Protein AF-A0A7S3ZCC0-F1 (afdb_monomer_lite)

Structure (mmCIF, N/CA/C/O backbone):
data_AF-A0A7S3ZCC0-F1
#
_entry.id   AF-A0A7S3ZCC0-F1
#
loop_
_atom_site.group_PDB
_atom_site.id
_atom_site.type_symbol
_atom_site.label_atom_id
_atom_site.label_alt_id
_atom_site.label_comp_id
_atom_site.label_asym_id
_atom_site.label_entity_id
_atom_site.label_seq_id
_atom_site.pdbx_PDB_ins_code
_atom_site.Cartn_x
_atom_site.Cartn_y
_atom_site.Cartn_z
_atom_site.occupancy
_atom_site.B_iso_or_equiv
_atom_site.auth_seq_id
_atom_site.auth_comp_id
_atom_site.auth_asym_id
_atom_site.auth_atom_id
_atom_site.pdbx_PDB_model_num
ATOM 1 N N . TYR A 1 1 ? 14.241 7.967 -5.069 1.00 65.06 1 TYR A N 1
ATOM 2 C CA . TYR A 1 1 ? 14.815 7.147 -6.147 1.00 65.06 1 TYR A CA 1
ATOM 3 C C . TYR A 1 1 ? 15.270 8.015 -7.324 1.00 65.06 1 TYR A C 1
ATOM 5 O O . TYR A 1 1 ? 16.444 7.958 -7.644 1.00 65.06 1 TYR A O 1
ATOM 13 N N . ALA A 1 2 ? 14.423 8.889 -7.894 1.00 71.69 2 ALA A N 1
ATOM 14 C CA . ALA A 1 2 ? 14.815 9.843 -8.952 1.00 71.69 2 ALA A CA 1
ATOM 15 C C . ALA A 1 2 ? 16.000 10.761 -8.574 1.00 71.69 2 ALA A C 1
ATOM 17 O O . ALA A 1 2 ? 16.878 11.002 -9.389 1.00 71.69 2 ALA A O 1
ATOM 18 N N . ASN A 1 3 ? 16.072 11.180 -7.305 1.00 82.56 3 ASN A N 1
ATOM 19 C CA . ASN A 1 3 ? 17.204 11.926 -6.734 1.00 82.56 3 ASN A CA 1
ATOM 20 C C . ASN A 1 3 ? 18.277 11.011 -6.095 1.00 82.56 3 ASN A C 1
ATOM 22 O O . ASN A 1 3 ? 18.904 11.389 -5.112 1.00 82.56 3 ASN A O 1
ATOM 26 N N . GLY A 1 4 ? 18.416 9.760 -6.546 1.00 83.12 4 GLY A N 1
ATOM 27 C CA . GLY A 1 4 ? 19.449 8.825 -6.066 1.00 83.12 4 GLY A CA 1
ATOM 28 C C . GLY A 1 4 ? 19.223 8.190 -4.685 1.00 83.12 4 GLY A C 1
ATOM 29 O O . GLY A 1 4 ? 20.074 7.446 -4.210 1.00 83.12 4 GLY A O 1
ATOM 30 N N . VAL A 1 5 ? 18.087 8.442 -4.020 1.00 86.50 5 VAL A N 1
ATOM 31 C CA . VAL A 1 5 ? 17.772 7.812 -2.719 1.00 86.50 5 VAL A CA 1
ATOM 32 C C . VAL A 1 5 ? 17.682 6.289 -2.858 1.00 86.50 5 VAL A C 1
ATOM 34 O O . VAL A 1 5 ? 16.901 5.797 -3.678 1.00 86.50 5 VAL A O 1
ATOM 37 N N . ALA A 1 6 ? 18.431 5.573 -2.016 1.00 87.94 6 ALA A N 1
ATOM 38 C CA . ALA A 1 6 ? 18.499 4.117 -1.997 1.00 87.94 6 ALA A CA 1
ATOM 39 C C . ALA A 1 6 ? 17.151 3.468 -1.634 1.00 87.94 6 ALA A C 1
ATOM 41 O O . ALA A 1 6 ? 16.453 3.902 -0.714 1.00 87.94 6 ALA A O 1
ATOM 42 N N . TYR A 1 7 ? 16.814 2.386 -2.336 1.00 87.50 7 TYR A N 1
ATOM 43 C CA . TYR A 1 7 ? 15.556 1.653 -2.173 1.00 87.50 7 TYR A CA 1
ATOM 44 C C . TYR A 1 7 ? 15.340 1.112 -0.750 1.00 87.50 7 TYR A C 1
ATOM 46 O O . TYR A 1 7 ? 14.236 1.288 -0.233 1.00 87.50 7 TYR A O 1
ATOM 54 N N . PRO A 1 8 ? 16.357 0.561 -0.053 1.00 89.56 8 PRO A N 1
ATOM 55 C CA . PRO A 1 8 ? 16.198 0.124 1.335 1.00 89.56 8 PRO A CA 1
ATOM 56 C C . PRO A 1 8 ? 15.768 1.248 2.284 1.00 89.56 8 PRO A C 1
ATOM 58 O O . PRO A 1 8 ? 14.962 1.015 3.181 1.00 89.56 8 PRO A O 1
ATOM 61 N N . SER A 1 9 ? 16.248 2.477 2.070 1.00 91.69 9 SER A N 1
ATOM 62 C CA . SER A 1 9 ? 15.858 3.629 2.889 1.00 91.69 9 SER A CA 1
ATOM 63 C C . SER A 1 9 ? 14.389 3.996 2.678 1.00 91.69 9 SER A C 1
ATOM 65 O O . SER A 1 9 ? 13.682 4.285 3.641 1.00 91.69 9 SER A O 1
ATOM 67 N N . ILE A 1 10 ? 13.911 3.932 1.429 1.00 92.81 10 ILE A N 1
ATOM 68 C CA . ILE A 1 10 ? 12.494 4.144 1.096 1.00 92.81 10 ILE A CA 1
ATOM 69 C C . ILE A 1 10 ? 11.648 3.048 1.749 1.00 92.81 10 ILE A C 1
ATOM 71 O O . ILE A 1 10 ? 10.674 3.343 2.438 1.00 92.81 10 ILE A O 1
ATOM 75 N N . PHE A 1 11 ? 12.067 1.791 1.609 1.00 92.62 11 PHE A N 1
ATOM 76 C CA . PHE A 1 11 ? 11.394 0.640 2.201 1.00 92.62 11 PHE A CA 1
ATOM 77 C C . PHE A 1 11 ? 11.270 0.781 3.723 1.00 92.62 11 PHE A C 1
ATOM 79 O O . PHE A 1 11 ? 10.177 0.658 4.271 1.00 92.62 11 PHE A O 1
ATOM 86 N N . ALA A 1 12 ? 12.366 1.123 4.406 1.00 92.56 12 ALA A N 1
ATOM 87 C CA . ALA A 1 12 ? 12.375 1.348 5.848 1.00 92.56 12 ALA A CA 1
ATOM 88 C C . ALA A 1 12 ? 11.439 2.495 6.256 1.00 92.56 12 ALA A C 1
ATOM 90 O O . ALA A 1 12 ? 10.683 2.352 7.216 1.00 92.56 12 ALA A O 1
ATOM 91 N N . SER A 1 13 ? 11.432 3.598 5.498 1.00 94.19 13 SER A N 1
ATOM 92 C CA . SER A 1 13 ? 10.556 4.743 5.772 1.00 94.19 13 SER A CA 1
ATOM 93 C C . SER A 1 13 ? 9.062 4.433 5.629 1.00 94.19 13 SER A C 1
ATOM 95 O O . SER A 1 13 ? 8.249 5.153 6.195 1.00 94.19 13 SER A O 1
ATOM 97 N N . LEU A 1 14 ? 8.698 3.362 4.916 1.00 94.50 14 LEU A N 1
ATOM 98 C CA . LEU A 1 14 ? 7.313 2.922 4.743 1.00 94.50 14 LEU A CA 1
ATOM 99 C C . LEU A 1 14 ? 6.943 1.790 5.711 1.00 94.50 14 LEU A C 1
ATOM 101 O O . LEU A 1 14 ? 5.890 1.835 6.336 1.00 94.50 14 LEU A O 1
ATOM 105 N N . VAL A 1 15 ? 7.802 0.781 5.884 1.00 93.38 15 VAL A N 1
ATOM 106 C CA . VAL A 1 15 ? 7.492 -0.372 6.747 1.00 93.38 15 VAL A CA 1
ATOM 107 C C . VAL A 1 15 ? 7.526 -0.013 8.225 1.00 93.38 15 VAL A C 1
ATOM 109 O O . VAL A 1 15 ? 6.681 -0.491 8.978 1.00 93.38 15 VAL A O 1
ATOM 112 N N . VAL A 1 16 ? 8.480 0.812 8.667 1.00 95.69 16 VAL A N 1
ATOM 113 C CA . VAL A 1 16 ? 8.625 1.123 10.098 1.00 95.69 16 VAL A CA 1
ATOM 114 C C . VAL A 1 16 ? 7.395 1.869 10.633 1.00 95.69 16 VAL A C 1
ATOM 116 O O . VAL A 1 16 ? 6.820 1.400 11.619 1.00 95.69 16 VAL A O 1
ATOM 119 N N . PRO A 1 17 ? 6.910 2.954 9.997 1.00 95.06 17 PRO A N 1
ATOM 120 C CA . PRO A 1 17 ? 5.674 3.598 10.431 1.00 95.06 17 PRO A CA 1
ATOM 121 C C . PRO A 1 17 ? 4.454 2.681 10.311 1.00 95.06 17 PRO A C 1
ATOM 123 O O . PRO A 1 17 ? 3.604 2.706 11.199 1.00 95.06 17 PRO A O 1
ATOM 126 N N . ALA A 1 18 ? 4.388 1.817 9.290 1.00 94.25 18 ALA A N 1
ATOM 127 C CA . ALA A 1 18 ? 3.290 0.864 9.124 1.00 94.25 18 ALA A CA 1
ATOM 128 C C . ALA A 1 18 ? 3.225 -0.125 10.283 1.00 94.25 18 ALA A C 1
ATOM 130 O O . ALA A 1 18 ? 2.160 -0.350 10.858 1.00 94.25 18 ALA A O 1
ATOM 131 N N . ALA A 1 19 ? 4.377 -0.685 10.648 1.00 93.56 19 ALA A N 1
ATOM 132 C CA . ALA A 1 19 ? 4.502 -1.626 11.746 1.00 93.56 19 ALA A CA 1
ATOM 133 C C . ALA A 1 19 ? 4.140 -0.965 13.079 1.00 93.56 19 ALA A C 1
ATOM 135 O O . ALA A 1 19 ? 3.375 -1.543 13.848 1.00 93.56 19 ALA A O 1
ATOM 136 N N . ILE A 1 20 ? 4.623 0.260 13.329 1.00 95.69 20 ILE A N 1
ATOM 137 C CA . ILE A 1 20 ? 4.266 1.034 14.526 1.00 95.69 20 ILE A CA 1
ATOM 138 C C . ILE A 1 20 ? 2.760 1.300 14.554 1.00 95.69 20 ILE A C 1
ATOM 140 O O . ILE A 1 20 ? 2.113 1.045 15.566 1.00 95.69 20 ILE A O 1
ATOM 144 N N . HIS A 1 21 ? 2.178 1.766 13.448 1.00 94.94 21 HIS A N 1
ATOM 145 C CA . HIS A 1 21 ? 0.755 2.073 13.387 1.00 94.94 21 HIS A CA 1
ATOM 146 C C . HIS A 1 21 ? -0.099 0.832 13.638 1.00 94.94 21 HIS A C 1
ATOM 148 O O . HIS A 1 21 ? -0.983 0.858 14.493 1.00 94.94 21 HIS A O 1
ATOM 154 N N . TRP A 1 22 ? 0.182 -0.272 12.944 1.00 92.94 22 TRP A N 1
ATOM 155 C CA . TRP A 1 22 ? -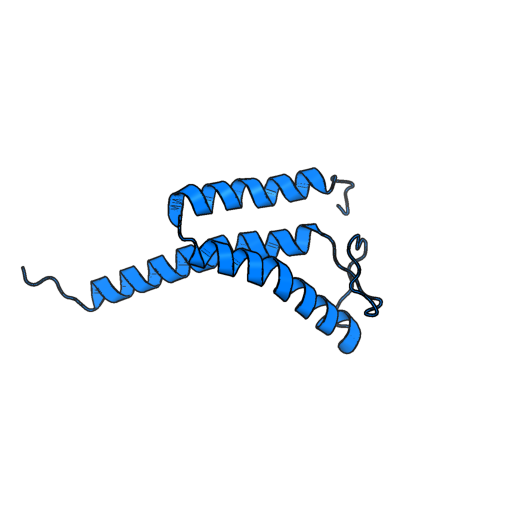0.531 -1.525 13.163 1.00 92.94 22 TRP A CA 1
ATOM 156 C C . TRP A 1 22 ? -0.371 -2.006 14.610 1.00 92.94 22 TRP A C 1
ATOM 158 O O . TRP A 1 22 ? -1.356 -2.382 15.243 1.00 92.94 22 TRP A O 1
ATOM 168 N N . ALA A 1 23 ? 0.838 -1.933 15.173 1.00 92.81 23 ALA A N 1
ATOM 169 C CA . ALA A 1 23 ? 1.112 -2.359 16.541 1.00 92.81 23 ALA A CA 1
ATOM 170 C C . ALA A 1 23 ? 0.479 -1.457 17.613 1.00 92.81 23 ALA A C 1
ATOM 172 O O . ALA A 1 23 ? 0.305 -1.913 18.742 1.00 92.81 23 ALA A O 1
ATOM 173 N N . VAL A 1 24 ? 0.151 -0.200 17.311 1.00 93.69 24 VAL A N 1
ATOM 174 C CA . VAL A 1 24 ? -0.462 0.737 18.266 1.00 93.69 24 VAL A CA 1
ATOM 175 C C . VAL A 1 24 ? -1.985 0.770 18.130 1.00 93.69 24 VAL A C 1
ATOM 177 O O . VAL A 1 24 ? -2.666 0.723 19.153 1.00 93.69 24 VAL A O 1
ATOM 180 N N . PHE A 1 25 ? -2.518 0.812 16.905 1.00 90.81 25 PHE A N 1
ATOM 181 C CA . PHE A 1 25 ? -3.921 1.159 16.652 1.00 90.81 25 PHE A CA 1
ATOM 182 C C . PHE A 1 25 ? -4.817 0.004 16.185 1.00 90.81 25 PHE A C 1
ATOM 184 O O . PHE A 1 25 ? -6.012 0.040 16.461 1.00 90.81 25 PHE A O 1
ATOM 191 N N . ASP A 1 26 ? -4.281 -1.012 15.502 1.00 88.31 26 ASP A N 1
ATOM 192 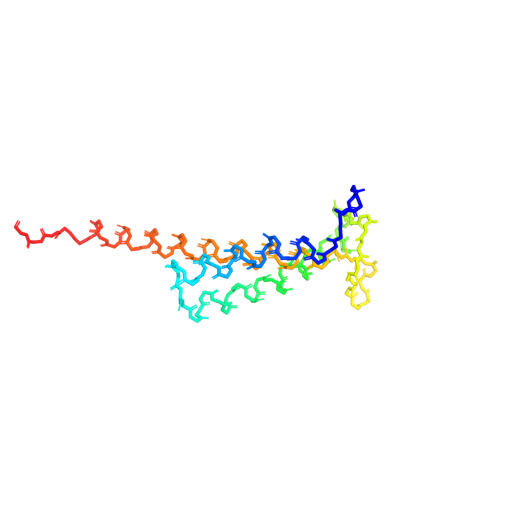C CA . ASP A 1 26 ? -5.096 -2.100 14.930 1.00 88.31 26 ASP A CA 1
ATOM 193 C C . ASP A 1 26 ? -4.870 -3.425 15.669 1.00 88.31 26 ASP A C 1
ATOM 195 O O . ASP A 1 26 ? -5.791 -3.997 16.248 1.00 88.31 26 ASP A O 1
ATOM 199 N N . ARG A 1 27 ? -3.626 -3.922 15.685 1.00 90.12 27 ARG A N 1
ATOM 200 C CA . ARG A 1 27 ? -3.210 -5.231 16.228 1.00 90.12 27 ARG A CA 1
ATOM 201 C C . ARG A 1 27 ? -4.027 -6.427 15.722 1.00 90.12 27 ARG A C 1
ATOM 203 O O . ARG A 1 27 ? -3.915 -7.524 16.274 1.00 90.12 27 ARG A O 1
ATOM 210 N N . THR A 1 28 ? -4.839 -6.272 14.675 1.00 92.56 28 THR A N 1
ATOM 211 C CA . THR A 1 28 ? -5.652 -7.371 14.157 1.00 92.56 28 THR A CA 1
ATOM 212 C C . THR A 1 28 ? -4.917 -8.161 13.081 1.00 92.56 28 THR A C 1
ATOM 214 O O . THR A 1 28 ? -4.236 -7.617 12.211 1.00 92.56 28 THR A O 1
ATOM 217 N N . ARG A 1 29 ? -5.086 -9.490 13.113 1.00 92.06 29 ARG A N 1
ATOM 218 C CA . ARG A 1 29 ? -4.563 -10.388 12.069 1.00 92.06 29 ARG A CA 1
ATOM 219 C C . ARG A 1 29 ? -5.262 -10.171 10.728 1.00 92.06 29 ARG A C 1
ATOM 221 O O . ARG A 1 29 ? -4.630 -10.305 9.690 1.00 92.06 29 ARG A O 1
ATOM 228 N N . VAL A 1 30 ? -6.550 -9.820 10.757 1.00 92.19 30 VAL A N 1
ATOM 229 C CA . VAL A 1 30 ? -7.344 -9.549 9.549 1.00 92.19 30 VAL A CA 1
ATOM 230 C C . VAL A 1 30 ? -6.860 -8.277 8.855 1.00 92.19 30 VAL A C 1
ATOM 232 O O . VAL A 1 30 ? -6.681 -8.302 7.643 1.00 92.19 30 VAL A O 1
ATOM 235 N N . GLY A 1 31 ? -6.582 -7.201 9.602 1.00 90.88 31 GLY A N 1
ATOM 236 C CA . GLY A 1 31 ? -6.026 -5.977 9.022 1.00 90.88 31 GLY A CA 1
ATOM 237 C C . GLY A 1 31 ? -4.635 -6.187 8.434 1.00 90.88 31 GLY A C 1
ATOM 238 O O . GLY A 1 31 ? -4.378 -5.769 7.307 1.00 90.88 31 GLY A O 1
ATOM 239 N N . MET A 1 32 ? -3.779 -6.949 9.124 1.00 93.75 32 MET A N 1
ATOM 240 C CA . MET A 1 32 ? -2.474 -7.350 8.586 1.00 93.75 32 MET A CA 1
ATOM 241 C C . MET A 1 32 ? -2.611 -8.179 7.301 1.00 93.75 32 MET A C 1
ATOM 243 O O . MET A 1 32 ? -1.935 -7.906 6.313 1.00 93.75 32 MET A O 1
ATOM 247 N N . PHE A 1 33 ? -3.504 -9.171 7.288 1.00 95.31 33 PHE A N 1
ATOM 248 C CA . PHE A 1 33 ? -3.747 -9.995 6.104 1.00 95.31 33 PHE A CA 1
ATOM 249 C C . PHE A 1 33 ? -4.241 -9.156 4.920 1.00 95.31 33 PHE A C 1
ATOM 251 O O . PHE A 1 33 ? -3.721 -9.297 3.816 1.00 95.31 33 PHE A O 1
ATOM 258 N N . ALA A 1 34 ? -5.187 -8.243 5.155 1.00 94.12 34 ALA A N 1
ATOM 259 C CA . ALA A 1 34 ? -5.670 -7.322 4.132 1.00 94.12 34 ALA A CA 1
ATOM 260 C C . ALA A 1 34 ? -4.542 -6.429 3.595 1.00 94.12 34 ALA A C 1
ATOM 262 O O . ALA A 1 34 ? -4.430 -6.253 2.385 1.00 94.12 34 ALA A O 1
ATOM 263 N N . ALA A 1 35 ? -3.668 -5.918 4.467 1.00 95.25 35 ALA A N 1
ATOM 264 C CA . ALA A 1 35 ? -2.531 -5.100 4.060 1.00 95.25 35 ALA A CA 1
ATOM 265 C C . ALA A 1 35 ? -1.530 -5.869 3.193 1.00 95.25 35 ALA A C 1
ATOM 267 O O . ALA A 1 35 ? -1.114 -5.361 2.152 1.00 95.25 35 ALA A O 1
ATOM 268 N N . VAL A 1 36 ? -1.182 -7.104 3.569 1.00 95.75 36 VAL A N 1
ATOM 269 C CA . VAL A 1 36 ? -0.316 -7.972 2.752 1.00 95.75 36 VAL A CA 1
ATOM 270 C C . VAL A 1 36 ? -0.965 -8.265 1.399 1.00 95.75 36 VAL A C 1
ATOM 272 O O . VAL A 1 36 ? -0.307 -8.164 0.365 1.00 95.75 36 VAL A O 1
ATOM 275 N N . LEU A 1 37 ? -2.263 -8.578 1.394 1.00 96.56 37 LEU A N 1
ATOM 276 C CA . LEU A 1 37 ? -3.005 -8.878 0.175 1.00 96.56 37 LEU A CA 1
ATOM 277 C C . LEU A 1 37 ? -3.035 -7.673 -0.775 1.00 96.56 37 LEU A C 1
ATOM 279 O O . LEU A 1 37 ? -2.706 -7.814 -1.949 1.00 96.56 37 LEU A O 1
ATOM 283 N N . CYS A 1 38 ? -3.368 -6.481 -0.275 1.00 96.19 38 CYS A N 1
ATOM 284 C CA . CYS A 1 38 ? -3.359 -5.255 -1.071 1.00 96.19 38 CYS A CA 1
ATOM 285 C C . CYS A 1 38 ? -1.950 -4.888 -1.550 1.00 96.19 38 CYS A C 1
ATOM 287 O O . CYS A 1 38 ? -1.795 -4.509 -2.707 1.00 96.19 38 CYS A O 1
ATOM 289 N N . GLY A 1 39 ? -0.926 -5.058 -0.709 1.00 94.69 39 GLY A N 1
ATOM 290 C CA . GLY A 1 39 ? 0.471 -4.818 -1.079 1.00 94.69 39 GLY A CA 1
ATOM 291 C C . GLY A 1 39 ? 0.956 -5.672 -2.254 1.00 94.69 39 GLY A C 1
ATOM 292 O O . GLY A 1 39 ? 1.822 -5.236 -3.010 1.00 94.69 39 GLY A O 1
ATOM 293 N N . ALA A 1 40 ? 0.379 -6.863 -2.440 1.00 93.56 40 ALA A N 1
ATOM 294 C CA . ALA A 1 40 ? 0.679 -7.743 -3.566 1.00 93.56 40 ALA A CA 1
ATOM 295 C C . ALA A 1 40 ? -0.258 -7.529 -4.767 1.00 93.56 40 ALA A C 1
ATOM 297 O O . ALA A 1 40 ? 0.202 -7.434 -5.902 1.00 93.56 40 ALA A O 1
ATOM 298 N N . LEU A 1 41 ? -1.573 -7.452 -4.539 1.00 95.25 41 LEU A N 1
ATOM 299 C CA . LEU A 1 41 ? -2.565 -7.419 -5.618 1.00 95.25 41 LEU A CA 1
ATOM 300 C C . LEU A 1 41 ? -2.686 -6.055 -6.298 1.00 95.25 41 LEU A C 1
ATOM 302 O O . LEU A 1 41 ? -2.905 -6.002 -7.505 1.00 95.25 41 LEU A O 1
ATOM 306 N N . ALA A 1 42 ? -2.544 -4.956 -5.558 1.00 94.88 42 ALA A N 1
ATOM 307 C CA . ALA A 1 42 ? -2.653 -3.623 -6.138 1.00 94.88 42 ALA A CA 1
ATOM 308 C C . ALA A 1 42 ? -1.569 -3.330 -7.197 1.00 94.88 42 ALA A C 1
ATOM 310 O O . ALA A 1 42 ? -1.940 -2.936 -8.301 1.00 94.88 42 ALA A O 1
ATOM 311 N N . PRO A 1 43 ? -0.267 -3.597 -6.966 1.00 93.38 43 PRO A N 1
ATOM 312 C CA . PRO A 1 43 ? 0.737 -3.401 -8.013 1.00 93.38 43 PRO A CA 1
ATOM 313 C C . PRO A 1 43 ? 0.592 -4.386 -9.185 1.00 93.38 43 PRO A C 1
ATOM 315 O O . PRO A 1 43 ? 0.955 -4.054 -10.310 1.00 93.38 43 PRO A O 1
ATOM 318 N N . LEU A 1 44 ? 0.007 -5.574 -8.976 1.00 92.19 44 LEU A N 1
ATOM 319 C CA . LEU A 1 44 ? -0.361 -6.453 -10.094 1.00 92.19 44 LEU A CA 1
ATOM 320 C C . LEU A 1 44 ? -1.461 -5.826 -10.960 1.00 92.19 44 LEU A C 1
ATOM 322 O O . LEU A 1 44 ? -1.370 -5.867 -12.185 1.00 92.19 44 LEU A O 1
ATOM 326 N N . ALA A 1 45 ? -2.477 -5.220 -10.340 1.00 92.56 45 ALA A N 1
ATOM 327 C CA . ALA A 1 45 ? -3.512 -4.492 -11.067 1.00 92.56 45 ALA A CA 1
ATOM 328 C C . ALA A 1 45 ? -2.931 -3.288 -11.826 1.00 92.56 45 ALA A C 1
ATOM 330 O O . ALA A 1 45 ? -3.307 -3.059 -12.975 1.00 92.56 45 ALA A O 1
ATOM 331 N N . GLU A 1 46 ? -1.972 -2.567 -11.236 1.00 92.81 46 GLU A N 1
ATOM 332 C CA . GLU A 1 46 ? -1.243 -1.502 -11.936 1.00 92.81 46 GLU A CA 1
ATOM 333 C C . GLU A 1 46 ? -0.549 -2.013 -13.194 1.00 92.81 46 GLU A C 1
ATOM 335 O O . GLU A 1 46 ? -0.689 -1.416 -14.254 1.00 92.81 46 GLU A O 1
ATOM 340 N N . VAL A 1 47 ? 0.151 -3.144 -13.112 1.00 92.44 47 VAL A N 1
ATOM 341 C CA . VAL A 1 47 ? 0.844 -3.721 -14.271 1.00 92.44 47 VAL A CA 1
ATOM 342 C C . VAL A 1 47 ? -0.126 -4.067 -15.391 1.00 92.44 47 VAL A C 1
ATOM 344 O O . VAL A 1 47 ? 0.178 -3.825 -16.558 1.00 92.44 47 VAL A O 1
ATOM 347 N N . VAL A 1 48 ? -1.314 -4.577 -15.067 1.00 90.38 48 VAL A N 1
ATOM 348 C CA . VAL A 1 48 ? -2.355 -4.825 -16.073 1.00 90.38 48 VAL A CA 1
ATOM 349 C C . VAL A 1 48 ? -2.810 -3.512 -16.717 1.00 90.38 48 VAL A C 1
ATOM 351 O O . VAL A 1 48 ? -2.936 -3.443 -17.937 1.00 90.38 48 VAL A O 1
ATOM 354 N N . LEU A 1 49 ? -3.003 -2.449 -15.933 1.00 91.25 49 LEU A N 1
ATOM 355 C CA . LEU A 1 49 ? -3.396 -1.135 -16.453 1.00 91.25 49 LEU A CA 1
ATOM 356 C C . LEU A 1 49 ? -2.311 -0.493 -17.329 1.00 91.25 49 LEU A C 1
ATOM 358 O O . LEU A 1 49 ? -2.637 0.084 -18.367 1.00 91.25 49 LEU A O 1
ATOM 362 N N . MET A 1 50 ? -1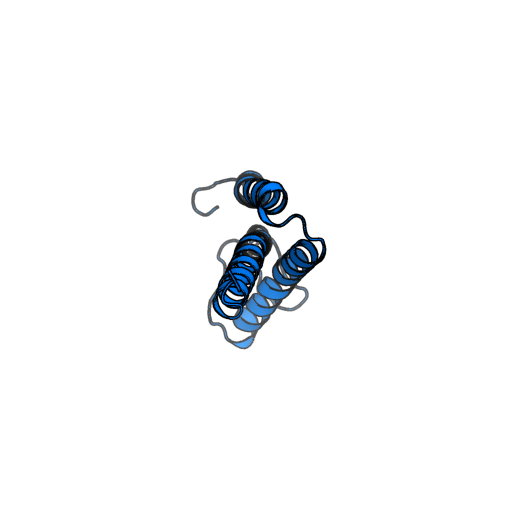.038 -0.618 -16.954 1.00 92.81 50 MET A N 1
ATOM 363 C CA . MET A 1 50 ? 0.092 -0.131 -17.751 1.00 92.81 50 MET A CA 1
ATOM 364 C C . MET A 1 50 ? 0.233 -0.933 -19.051 1.00 92.81 50 MET A C 1
ATOM 366 O O . MET A 1 50 ? 0.294 -0.349 -20.127 1.00 92.81 50 MET A O 1
ATOM 370 N N . SER A 1 51 ? 0.199 -2.267 -18.975 1.00 87.69 51 SER A N 1
ATOM 371 C CA . SER A 1 51 ? 0.443 -3.143 -20.133 1.00 87.69 51 SER A CA 1
ATOM 372 C C . SER A 1 51 ? -0.710 -3.179 -21.137 1.00 87.69 51 SER A C 1
ATOM 374 O O . SER A 1 51 ? -0.472 -3.205 -22.341 1.00 87.69 51 SER A O 1
ATOM 376 N N . VAL A 1 52 ? -1.961 -3.173 -20.666 1.00 87.75 52 VAL A N 1
ATOM 377 C CA . VAL A 1 52 ? -3.147 -3.219 -21.538 1.00 87.75 52 VAL A CA 1
ATOM 378 C C . VAL A 1 52 ? -3.595 -1.817 -21.936 1.00 87.75 52 VAL A C 1
ATOM 380 O O . VAL A 1 52 ? -4.008 -1.597 -23.072 1.00 87.75 52 VAL A O 1
ATOM 383 N N . GLY A 1 53 ? -3.555 -0.874 -20.995 1.00 84.06 53 GLY A N 1
ATOM 384 C CA . GLY A 1 53 ? -4.097 0.464 -21.196 1.00 84.06 53 GLY A CA 1
ATOM 385 C C . GLY A 1 53 ? -3.064 1.517 -21.590 1.00 84.06 53 GLY A C 1
ATOM 386 O O . GLY A 1 53 ? -3.453 2.565 -22.100 1.00 84.06 53 GLY A O 1
ATOM 387 N N . GLY A 1 54 ? -1.770 1.282 -21.352 1.00 86.50 54 GLY A N 1
ATOM 388 C CA . GLY A 1 54 ? -0.721 2.275 -21.603 1.00 86.50 54 GLY A CA 1
ATOM 389 C C . GLY A 1 54 ? -0.906 3.570 -20.806 1.00 86.50 54 GLY A C 1
ATOM 390 O O . GLY A 1 54 ? -0.455 4.623 -21.252 1.00 86.50 54 GLY A O 1
ATOM 391 N N . LEU A 1 55 ? -1.617 3.527 -19.668 1.00 90.06 55 LEU A N 1
ATOM 392 C CA . LEU A 1 55 ? -2.014 4.742 -18.943 1.00 90.06 55 LEU A CA 1
ATOM 393 C C . LEU A 1 55 ? -0.803 5.498 -18.367 1.00 90.06 55 LEU A C 1
ATOM 395 O O . LEU A 1 55 ? -0.815 6.728 -18.331 1.00 90.06 55 LEU A O 1
ATOM 399 N N . TRP A 1 56 ? 0.218 4.784 -17.886 1.00 93.06 56 TRP A N 1
ATOM 400 C CA . TRP A 1 56 ? 1.478 5.353 -17.397 1.00 93.06 56 TRP A CA 1
ATOM 401 C C . TRP A 1 56 ? 2.611 4.318 -17.458 1.00 93.06 56 TRP A C 1
ATOM 403 O O . TRP A 1 56 ? 2.372 3.158 -17.781 1.00 93.06 56 TRP A O 1
ATOM 413 N N . HIS A 1 57 ? 3.837 4.751 -17.143 1.00 89.38 57 HIS A N 1
ATOM 414 C CA . HIS A 1 57 ? 5.020 3.891 -17.063 1.00 89.38 57 HIS A CA 1
ATOM 415 C C . HIS A 1 57 ? 5.961 4.357 -15.944 1.00 89.38 57 HIS A C 1
ATOM 417 O O . HIS A 1 57 ? 6.100 5.563 -15.704 1.00 89.38 57 HIS A O 1
ATOM 423 N N . TYR A 1 58 ? 6.645 3.421 -15.280 1.00 89.25 58 TYR A N 1
ATOM 424 C CA . TYR A 1 58 ? 7.645 3.745 -14.262 1.00 89.25 58 TYR A CA 1
ATOM 425 C C . TYR A 1 58 ? 9.055 3.850 -14.862 1.00 89.25 58 TYR A C 1
ATOM 427 O O . TYR A 1 58 ? 9.565 2.872 -15.397 1.00 89.25 58 TYR A O 1
ATOM 435 N N . PRO A 1 59 ? 9.760 4.986 -14.703 1.00 83.69 59 PRO A N 1
ATOM 436 C CA . PRO A 1 59 ? 11.069 5.186 -15.333 1.00 83.69 59 PRO A CA 1
ATOM 437 C C . PRO A 1 59 ? 12.210 4.365 -14.706 1.00 83.69 59 PRO A C 1
ATOM 439 O O . PRO A 1 59 ? 13.285 4.279 -15.289 1.00 83.69 59 PRO A O 1
ATOM 442 N N . MET A 1 60 ? 12.021 3.800 -13.508 1.00 86.12 60 MET A N 1
ATOM 443 C CA . MET A 1 60 ? 13.030 2.988 -12.812 1.00 86.12 60 MET A CA 1
ATOM 444 C C . MET A 1 60 ? 12.386 1.794 -12.108 1.00 86.12 60 MET A C 1
ATOM 446 O O . MET A 1 60 ? 12.421 1.699 -10.884 1.00 86.12 60 MET A O 1
ATOM 450 N N . ALA A 1 61 ? 11.754 0.909 -12.871 1.00 88.31 61 ALA A N 1
ATOM 451 C CA . ALA A 1 61 ? 11.256 -0.349 -12.333 1.00 88.31 61 ALA A CA 1
ATOM 452 C C . ALA A 1 61 ? 12.414 -1.305 -11.982 1.00 88.31 61 ALA A C 1
ATOM 454 O O . ALA A 1 61 ? 13.320 -1.529 -12.788 1.00 88.31 61 ALA A O 1
ATOM 455 N N . ASP A 1 62 ? 12.370 -1.881 -10.782 1.00 89.88 62 ASP A N 1
ATOM 456 C CA . ASP A 1 62 ? 13.247 -2.964 -10.309 1.00 89.88 62 ASP A CA 1
ATOM 457 C C . ASP A 1 62 ? 12.494 -4.302 -10.186 1.00 89.88 62 ASP A C 1
ATOM 459 O O . ASP A 1 62 ? 13.126 -5.356 -10.129 1.00 89.88 62 ASP A O 1
ATOM 463 N N . VAL A 1 63 ? 11.155 -4.278 -10.193 1.00 90.00 63 VAL A N 1
ATOM 464 C CA . VAL A 1 63 ? 10.294 -5.464 -10.217 1.00 90.00 63 VAL A CA 1
ATOM 465 C C . VAL A 1 63 ? 9.534 -5.516 -11.537 1.00 90.00 63 VAL A C 1
ATOM 467 O O . VAL A 1 63 ? 8.800 -4.594 -11.887 1.00 90.00 63 VAL A O 1
ATOM 470 N N . TYR A 1 64 ? 9.678 -6.633 -12.247 1.00 89.38 64 TYR A N 1
ATOM 471 C CA . TYR A 1 64 ? 8.980 -6.907 -13.501 1.00 89.38 64 TYR A CA 1
ATOM 472 C C . TYR A 1 64 ? 8.080 -8.122 -13.324 1.00 89.38 64 TYR A C 1
ATOM 474 O O . TYR A 1 64 ? 8.509 -9.159 -12.810 1.00 89.38 64 TYR A O 1
ATOM 482 N N . VAL A 1 65 ? 6.828 -8.004 -13.758 1.00 84.75 65 VAL A N 1
ATOM 483 C CA . VAL A 1 65 ? 5.889 -9.128 -13.729 1.00 84.75 65 VAL A CA 1
ATOM 484 C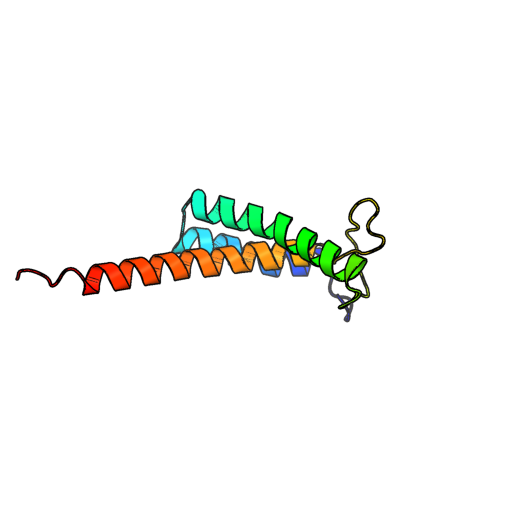 C . VAL A 1 65 ? 6.088 -9.958 -14.988 1.00 84.75 65 VAL A C 1
ATOM 486 O O . VAL A 1 65 ? 6.173 -9.424 -16.096 1.00 84.75 65 VAL A O 1
ATOM 489 N N . LEU A 1 66 ? 6.177 -11.277 -14.812 1.00 76.44 66 LEU A N 1
ATOM 490 C CA . LEU A 1 66 ? 6.470 -12.226 -15.884 1.00 76.44 66 LEU A CA 1
ATOM 491 C C . LEU A 1 66 ? 5.554 -12.005 -17.097 1.00 76.44 66 LEU A C 1
ATOM 493 O O . LEU A 1 66 ? 4.343 -12.183 -17.014 1.00 76.44 66 LEU A O 1
ATOM 497 N N . GLY A 1 67 ? 6.162 -11.636 -18.227 1.00 71.38 67 GLY A N 1
ATOM 498 C CA . GLY A 1 67 ? 5.488 -11.496 -19.519 1.00 71.38 67 GLY A CA 1
ATOM 499 C C . GLY A 1 67 ? 4.762 -10.169 -19.766 1.00 71.38 67 GLY A C 1
ATOM 500 O O . GLY A 1 67 ? 4.281 -9.975 -20.876 1.00 71.38 67 GLY A O 1
ATOM 501 N N . ALA A 1 68 ? 4.701 -9.249 -18.796 1.00 74.81 68 ALA A N 1
ATOM 502 C CA . ALA A 1 68 ? 3.941 -8.005 -18.947 1.00 74.81 68 ALA A CA 1
ATOM 503 C C . ALA A 1 68 ? 4.701 -6.878 -19.672 1.00 74.81 68 ALA A C 1
ATOM 505 O O . ALA A 1 68 ? 4.082 -5.886 -20.043 1.00 74.81 68 ALA A O 1
ATOM 506 N N . GLY A 1 69 ? 6.029 -6.984 -19.838 1.00 80.25 69 GLY A N 1
ATOM 507 C CA . GLY A 1 69 ? 6.902 -5.928 -20.397 1.00 80.25 69 GLY A CA 1
ATOM 508 C C . GLY A 1 69 ? 7.047 -4.681 -19.507 1.00 80.25 69 GLY A C 1
ATOM 509 O O . GLY A 1 69 ? 8.067 -4.003 -19.542 1.00 80.25 69 GLY A O 1
ATOM 510 N N . GLU A 1 70 ? 6.048 -4.448 -18.667 1.00 87.56 70 GLU A N 1
ATOM 511 C CA . GLU A 1 70 ? 5.892 -3.383 -17.694 1.00 87.56 70 GLU A CA 1
ATOM 512 C C . GLU A 1 70 ? 6.372 -3.815 -16.303 1.00 87.56 70 GLU A C 1
ATOM 514 O O . GLU A 1 70 ? 6.281 -4.985 -15.911 1.00 87.56 70 GLU A O 1
ATOM 519 N N . GLY A 1 71 ? 6.862 -2.849 -15.533 1.00 90.94 71 GLY A N 1
ATOM 520 C CA . GLY A 1 71 ? 7.370 -3.075 -14.188 1.00 90.94 71 GLY A CA 1
ATOM 521 C C . GLY A 1 71 ? 7.072 -1.905 -13.265 1.00 90.94 71 GLY A C 1
ATOM 522 O O . GLY A 1 71 ? 6.669 -0.827 -13.698 1.00 90.94 71 GLY A O 1
ATOM 523 N N . PHE A 1 72 ? 7.286 -2.116 -11.973 1.00 92.19 72 PHE A N 1
ATOM 524 C CA . PHE A 1 72 ? 7.116 -1.088 -10.956 1.00 92.19 72 PHE A CA 1
ATOM 525 C C . PHE A 1 72 ? 8.277 -1.121 -9.954 1.00 92.19 72 PHE A C 1
ATOM 527 O O . PHE A 1 72 ? 8.936 -2.150 -9.791 1.00 92.19 72 PHE A O 1
ATOM 534 N N . PRO A 1 73 ? 8.552 -0.002 -9.268 1.00 93.00 73 PRO A N 1
ATOM 535 C CA . PRO A 1 73 ? 9.497 0.012 -8.165 1.00 93.00 73 PRO A CA 1
ATOM 536 C C . PRO A 1 73 ? 8.995 -0.809 -6.963 1.00 93.00 73 PRO A C 1
ATOM 538 O O . PRO A 1 73 ? 7.869 -0.612 -6.521 1.00 93.00 73 PRO A O 1
ATOM 541 N N . SER A 1 74 ? 9.823 -1.645 -6.341 1.00 91.06 74 SER A N 1
ATOM 542 C CA . SER A 1 74 ? 9.471 -2.539 -5.224 1.00 91.06 74 SER A CA 1
ATOM 543 C C . SER A 1 74 ? 8.834 -1.821 -4.031 1.00 91.06 74 SER A C 1
ATOM 545 O O . SER A 1 74 ? 8.009 -2.392 -3.315 1.00 91.06 74 SER A O 1
ATOM 547 N N . TRP A 1 75 ? 9.156 -0.540 -3.831 1.00 92.44 75 TRP A N 1
ATOM 548 C CA . TRP A 1 75 ? 8.536 0.288 -2.800 1.00 92.44 75 TRP A CA 1
ATOM 549 C C . TRP A 1 75 ? 7.046 0.578 -3.056 1.00 92.44 75 TRP A C 1
ATOM 551 O O . TRP A 1 75 ? 6.333 0.869 -2.099 1.00 92.44 75 TRP A O 1
ATOM 561 N N . VAL A 1 76 ? 6.541 0.449 -4.289 1.00 94.12 76 VAL A N 1
ATOM 562 C CA . VAL A 1 76 ? 5.111 0.609 -4.623 1.00 94.12 76 VAL A CA 1
ATOM 563 C C . VAL A 1 76 ? 4.264 -0.425 -3.883 1.00 94.12 76 VAL A C 1
ATOM 565 O O . VAL A 1 76 ? 3.261 -0.068 -3.267 1.00 94.12 76 VAL A O 1
ATOM 568 N N . SER A 1 77 ? 4.702 -1.687 -3.830 1.00 93.88 77 SER A N 1
ATOM 569 C CA . SER A 1 77 ? 4.034 -2.728 -3.032 1.00 93.88 77 SER A CA 1
ATOM 570 C C . SER A 1 77 ? 3.921 -2.338 -1.557 1.00 93.88 77 SER A C 1
ATOM 572 O O . SER A 1 77 ? 2.896 -2.556 -0.910 1.00 93.88 77 SER A O 1
ATOM 574 N N . VAL A 1 78 ? 4.967 -1.709 -1.021 1.00 95.25 78 VAL A N 1
ATOM 575 C CA . VAL A 1 78 ? 5.007 -1.267 0.376 1.00 95.25 78 VAL A CA 1
ATOM 576 C C . VAL A 1 78 ? 4.112 -0.054 0.609 1.00 95.25 78 VAL A C 1
ATOM 578 O O . VAL A 1 78 ? 3.490 0.042 1.665 1.00 95.25 78 VAL A O 1
ATOM 581 N N . CYS A 1 79 ? 3.996 0.848 -0.369 1.00 94.94 79 CYS A N 1
ATOM 582 C CA . CYS A 1 79 ? 3.042 1.953 -0.312 1.00 94.94 79 CYS A CA 1
ATOM 583 C C . CYS A 1 79 ? 1.614 1.431 -0.149 1.00 94.94 79 CYS A C 1
ATOM 585 O O . CYS A 1 79 ? 0.900 1.897 0.736 1.00 94.94 79 CYS A O 1
ATOM 587 N N . TYR A 1 80 ? 1.219 0.430 -0.941 1.00 96.44 80 TYR A N 1
ATOM 588 C CA . TYR A 1 80 ? -0.101 -0.185 -0.811 1.00 96.44 80 TYR A CA 1
ATOM 589 C C . TYR A 1 80 ? -0.293 -0.888 0.526 1.00 96.44 80 TYR A C 1
ATOM 591 O O . TYR A 1 80 ? -1.323 -0.699 1.167 1.00 96.44 80 TYR A O 1
ATOM 599 N N . PHE A 1 81 ? 0.710 -1.637 0.988 1.00 95.75 81 PHE A N 1
ATOM 600 C CA . PHE A 1 81 ? 0.675 -2.252 2.313 1.00 95.75 81 PHE A CA 1
ATOM 601 C C . PHE A 1 81 ? 0.426 -1.208 3.414 1.00 95.75 81 PHE A C 1
ATOM 603 O O . PHE A 1 81 ? -0.518 -1.323 4.197 1.00 95.75 81 PHE A O 1
ATOM 610 N N . GLN A 1 82 ? 1.246 -0.156 3.445 1.00 95.75 82 GLN A N 1
ATOM 611 C CA . GLN A 1 82 ? 1.154 0.922 4.423 1.00 95.75 82 GLN A CA 1
ATOM 612 C C . GLN A 1 82 ? -0.196 1.645 4.343 1.00 95.75 82 GLN A C 1
ATOM 614 O O . GLN A 1 82 ? -0.811 1.921 5.376 1.00 95.75 82 GLN A O 1
ATOM 619 N N 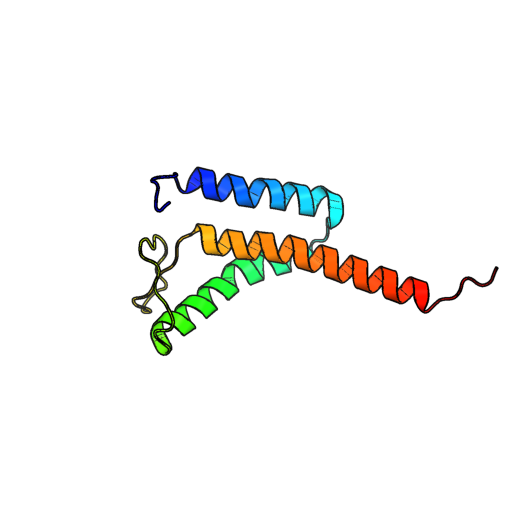. TYR A 1 83 ? -0.662 1.949 3.133 1.00 95.31 83 TYR A N 1
ATOM 620 C CA . TYR A 1 83 ? -1.949 2.596 2.910 1.00 95.31 83 TYR A CA 1
ATOM 621 C C . TYR A 1 83 ? -3.098 1.756 3.474 1.00 95.31 83 TYR A C 1
ATOM 623 O O . TYR A 1 83 ? -3.931 2.268 4.222 1.00 95.31 83 TYR A O 1
ATOM 631 N N . THR A 1 84 ? -3.104 0.450 3.208 1.00 95.81 84 THR A N 1
ATOM 632 C CA . THR A 1 84 ? -4.143 -0.451 3.710 1.00 95.81 84 THR A CA 1
ATOM 633 C C . THR A 1 84 ? -4.130 -0.567 5.231 1.00 95.81 84 THR A C 1
ATOM 635 O O . THR A 1 84 ? -5.206 -0.586 5.825 1.00 95.81 84 THR A O 1
ATOM 638 N N . VAL A 1 85 ? -2.958 -0.564 5.884 1.00 94.50 85 VAL A N 1
ATOM 639 C CA . VAL A 1 85 ? -2.878 -0.502 7.358 1.00 94.50 85 VAL A CA 1
ATOM 640 C C . VAL A 1 85 ? -3.646 0.712 7.893 1.00 94.50 85 VAL A C 1
ATOM 642 O O . VAL A 1 85 ? -4.446 0.573 8.815 1.00 94.50 85 VAL A O 1
ATOM 645 N N . TYR A 1 86 ? -3.459 1.891 7.298 1.00 93.69 86 TYR A N 1
ATOM 646 C CA . TYR A 1 86 ? -4.156 3.105 7.731 1.00 93.69 86 TYR A CA 1
ATOM 647 C C . TYR A 1 86 ? -5.659 3.060 7.442 1.00 93.69 86 TYR A C 1
ATOM 649 O O . TYR A 1 86 ? -6.469 3.399 8.308 1.00 93.69 86 TYR A O 1
ATOM 657 N N . VAL A 1 87 ? -6.043 2.619 6.242 1.00 95.31 87 VAL A N 1
ATOM 658 C CA . VAL A 1 87 ? -7.449 2.559 5.822 1.00 95.31 87 VAL A CA 1
ATOM 659 C C . VAL A 1 87 ? -8.240 1.559 6.656 1.00 95.31 87 VAL A C 1
ATOM 661 O O . VAL A 1 87 ? -9.360 1.868 7.056 1.00 95.31 87 VAL A O 1
ATOM 664 N N . VAL A 1 88 ? -7.678 0.388 6.966 1.00 94.69 88 VAL A N 1
ATOM 665 C CA . VAL A 1 88 ? -8.364 -0.613 7.795 1.00 94.69 88 VAL A CA 1
ATOM 666 C C . VAL A 1 88 ? -8.594 -0.081 9.207 1.00 94.69 88 VAL A C 1
ATOM 668 O O . VAL A 1 88 ? -9.718 -0.170 9.704 1.00 94.69 88 VAL A O 1
ATOM 671 N N . THR A 1 89 ? -7.578 0.516 9.838 1.00 93.94 89 THR A N 1
ATOM 672 C CA . THR A 1 89 ? -7.728 1.135 11.164 1.00 93.94 89 THR A CA 1
ATOM 673 C C . THR A 1 89 ? -8.825 2.198 11.153 1.00 93.94 89 THR A C 1
ATOM 675 O O . THR A 1 89 ? -9.714 2.184 12.006 1.00 93.94 89 THR A O 1
ATOM 678 N N . LEU A 1 90 ? -8.806 3.093 10.158 1.00 94.62 90 LEU A N 1
ATOM 679 C CA . LEU A 1 90 ? -9.801 4.154 10.024 1.00 94.62 90 LEU A CA 1
ATOM 680 C C . LEU A 1 90 ? -11.210 3.590 9.802 1.00 94.62 90 LEU A C 1
ATOM 682 O O . LEU A 1 90 ? -12.150 4.015 10.467 1.00 94.62 90 LEU A O 1
ATOM 686 N N . ALA A 1 91 ? -11.364 2.609 8.912 1.00 94.56 91 ALA A N 1
ATOM 687 C CA . ALA A 1 91 ? -12.650 1.980 8.629 1.00 94.56 91 ALA A CA 1
ATOM 688 C C . ALA A 1 91 ? -13.260 1.345 9.887 1.00 94.56 91 ALA A C 1
ATOM 690 O O . ALA A 1 91 ? -14.458 1.486 10.136 1.00 94.56 91 ALA A O 1
ATOM 691 N N . ARG A 1 92 ? -12.437 0.697 10.723 1.00 91.38 92 ARG A N 1
ATOM 692 C CA . ARG A 1 92 ? -12.887 0.144 12.008 1.00 91.38 92 ARG A CA 1
ATOM 693 C C . ARG A 1 92 ? -13.310 1.240 12.981 1.00 91.38 92 ARG A C 1
ATOM 695 O O . ARG A 1 92 ? -14.370 1.111 13.587 1.00 91.38 92 ARG A O 1
ATOM 702 N N . ALA A 1 93 ? -12.523 2.307 13.102 1.00 92.38 93 ALA A N 1
ATOM 703 C CA . ALA A 1 93 ? -12.851 3.432 13.974 1.00 92.38 93 ALA A CA 1
ATOM 704 C C . ALA A 1 93 ? -14.179 4.097 13.570 1.00 92.38 93 ALA A C 1
ATOM 706 O O . ALA A 1 93 ? -15.025 4.365 14.422 1.00 92.38 93 ALA A O 1
ATOM 707 N N . LEU A 1 94 ? -14.403 4.297 12.267 1.00 95.44 94 LEU A N 1
ATOM 708 C CA . LEU A 1 94 ? -15.651 4.852 11.738 1.00 95.44 94 LEU A CA 1
ATOM 709 C C . LEU A 1 94 ? -16.847 3.929 11.994 1.00 95.44 94 LEU A C 1
ATOM 711 O O . LEU A 1 94 ? -17.908 4.400 12.401 1.00 95.44 94 LEU A O 1
ATOM 715 N N . LEU A 1 95 ? -16.674 2.617 11.809 1.00 94.50 95 LEU A N 1
ATOM 716 C CA . LEU A 1 95 ? -17.721 1.641 12.105 1.00 94.50 95 LEU A CA 1
ATOM 717 C C . LEU A 1 95 ? -18.101 1.654 13.593 1.00 94.50 95 LEU A C 1
ATOM 719 O O . LEU A 1 95 ? -19.284 1.642 13.923 1.00 94.50 95 LEU A O 1
ATOM 723 N N . GLN A 1 96 ? -17.114 1.725 14.488 1.00 92.88 96 GLN A N 1
ATOM 724 C CA . GLN A 1 96 ? -17.346 1.808 15.933 1.00 92.88 96 GLN A CA 1
ATOM 725 C C . GLN A 1 96 ? -18.073 3.099 16.322 1.00 92.88 96 GLN A C 1
ATOM 727 O O . GLN A 1 96 ? -19.047 3.046 17.072 1.00 92.88 96 GLN A O 1
ATOM 732 N N . ALA A 1 97 ? -17.646 4.243 15.781 1.00 93.88 97 ALA A N 1
ATOM 733 C CA . ALA A 1 97 ? -18.300 5.527 16.023 1.00 93.88 97 ALA A CA 1
ATOM 734 C C . ALA A 1 97 ? -19.767 5.512 15.559 1.00 93.88 97 ALA A C 1
ATOM 736 O O . ALA A 1 97 ? -20.654 5.969 16.279 1.00 93.88 97 ALA A O 1
ATOM 737 N N . HIS A 1 98 ? -20.041 4.919 14.394 1.00 94.38 98 HIS A N 1
ATOM 738 C CA . HIS A 1 98 ? -21.401 4.761 13.883 1.00 94.38 98 HIS A CA 1
ATOM 739 C C . HIS A 1 98 ? -22.272 3.874 14.793 1.00 94.38 98 HIS A C 1
ATOM 741 O O . HIS A 1 98 ? -23.417 4.215 15.088 1.00 94.38 98 HIS A O 1
ATOM 747 N N . GLN A 1 99 ? -21.728 2.762 15.299 1.00 93.50 99 GLN A N 1
ATOM 748 C CA . GLN A 1 99 ? -22.443 1.857 16.211 1.00 93.50 99 GLN A CA 1
ATOM 749 C C . GLN A 1 99 ? -22.768 2.507 17.566 1.00 93.50 99 GLN A C 1
ATOM 751 O O . GLN A 1 99 ? -23.843 2.266 18.119 1.00 93.50 99 GLN A O 1
ATOM 756 N N . GLN A 1 100 ? -21.871 3.353 18.084 1.00 90.94 100 GLN A N 1
ATOM 757 C CA . GLN A 1 100 ? -22.091 4.111 19.321 1.00 90.94 100 GLN A CA 1
ATOM 758 C C . GLN A 1 100 ? -23.226 5.134 19.181 1.00 90.94 100 GLN A C 1
ATOM 760 O O . GLN A 1 100 ? -24.002 5.310 20.112 1.00 90.94 100 GLN A O 1
ATOM 765 N N . GLN A 1 101 ? -23.366 5.769 18.015 1.00 87.56 101 GLN A N 1
ATOM 766 C CA . GLN A 1 101 ? -24.476 6.689 17.738 1.00 87.56 101 GLN A CA 1
ATOM 767 C C . GLN A 1 101 ? -25.828 5.971 17.628 1.00 87.56 101 GLN A C 1
ATOM 769 O O . GLN A 1 101 ? -26.849 6.519 18.035 1.00 87.56 101 GLN A O 1
ATOM 774 N N . ALA A 1 102 ? -25.843 4.750 17.085 1.00 84.00 102 ALA A N 1
ATOM 775 C CA . ALA A 1 102 ? -27.062 3.962 16.894 1.00 84.00 102 ALA A CA 1
ATOM 776 C C . ALA A 1 102 ? -27.609 3.332 18.190 1.00 84.00 102 ALA A C 1
ATOM 778 O O . ALA A 1 102 ? -28.760 2.901 18.221 1.00 84.00 102 ALA A O 1
ATOM 779 N N . SER A 1 103 ? -26.802 3.282 19.253 1.00 72.69 103 SER A N 1
ATOM 780 C CA . SER A 1 103 ? -27.196 2.775 20.570 1.00 72.69 103 SER A CA 1
ATOM 781 C C . SER A 1 103 ? -27.243 3.944 21.558 1.00 72.69 103 SER A C 1
ATOM 783 O O . SER A 1 103 ? -26.266 4.144 22.281 1.00 72.69 103 SER A O 1
ATOM 785 N N . PRO A 1 104 ? -28.319 4.760 21.593 1.00 65.75 104 PRO A N 1
ATOM 786 C CA . PRO A 1 104 ? -28.427 5.800 22.604 1.00 65.75 104 PRO A CA 1
ATOM 787 C C . PRO A 1 104 ? -28.373 5.122 23.970 1.00 65.75 104 PRO A C 1
ATOM 789 O O . PRO A 1 104 ? -29.159 4.221 24.268 1.00 65.75 104 PRO A O 1
ATOM 792 N N . THR A 1 105 ? -27.386 5.515 24.767 1.00 63.41 105 THR A N 1
ATOM 793 C CA . THR A 1 105 ? -27.205 5.072 26.143 1.00 63.41 105 THR A CA 1
ATOM 794 C C . THR A 1 105 ? -28.525 5.224 26.888 1.00 63.41 105 THR A C 1
ATOM 796 O O . THR A 1 105 ? -28.993 6.339 27.107 1.00 63.41 105 THR A O 1
ATOM 799 N N . SER A 1 106 ? -29.133 4.098 27.259 1.00 53.75 106 SER A N 1
ATOM 800 C CA . SER A 1 106 ? -30.156 4.050 28.294 1.00 53.75 106 SER A CA 1
ATOM 801 C C . SER A 1 106 ? -29.480 4.409 29.618 1.00 53.75 106 SER A C 1
ATOM 803 O O . SER A 1 106 ? -28.906 3.543 30.282 1.00 53.75 106 SER A O 1
ATOM 805 N N . SER A 1 107 ? -29.481 5.693 29.952 1.00 49.34 107 SER A N 1
ATOM 806 C CA . SER A 1 107 ? -29.079 6.235 31.251 1.00 49.34 107 SER A CA 1
ATOM 807 C C . SER A 1 107 ? -30.050 7.326 31.651 1.00 49.34 107 SER A C 1
ATOM 809 O O . SER A 1 107 ? -30.233 8.232 30.806 1.00 49.34 107 SER A O 1
#

Sequence (107 aa):
YANGVAYPSIFASLVVPAAIHWAVFDRTRVGMFAAVLCGALAPLAEVVLMSVGGLWHYPMADVYVLGAGEGFPSWVSVCYFQYTVYVVTLARALLQAHQQQASPTSS

Foldseek 3Di:
DVVPDDLVVLLCVLVVVLVVLCVPQPVDPVLQVQLLVQLPVVVVVVLCCCQVVVPDADPDFPADDPPSVGGDHNSSSSVSSSVSSVVVSVVVVVVVVVVCVVDPDPD

pLDDT: mean 89.52, std 8.54, range [49.34, 96.56]

Organism: NCBI:txid91324

Secondary structure (DSSP, 8-state):
-TT---HHHHHHHHHHHHHHHIIIII--HHHHHHHHHHHHHHHHHHHHHHHHH-----TT-SEE-TT-S-EE-THHHHHHHHHHHHHHHHHHHHHHHHHHHHS----

Radius of 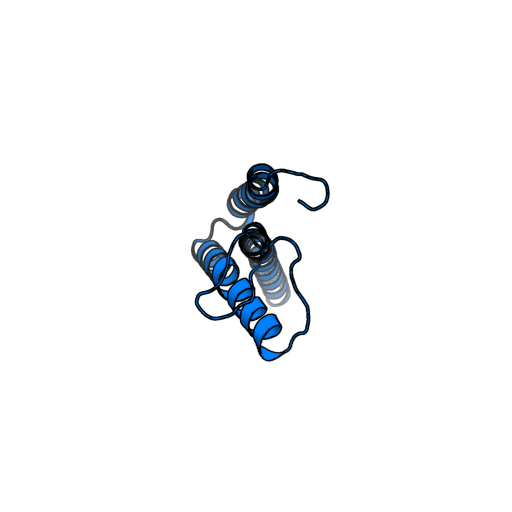gyration: 17.89 Å; chains: 1; bounding box: 50×24×53 Å